Protein AF-A0AA37T6Z3-F1 (afdb_monomer_lite)

Secondary structure (DSSP, 8-state):
---HHHHHHHHHHHHT--THHHH-GGGS-HHHHHHHHHHHHHHHHHHT---HHHHHHHHHHHHHHHHHHTT-

Structure (mmCIF, N/CA/C/O backbone):
data_AF-A0AA37T6Z3-F1
#
_entry.id   AF-A0AA37T6Z3-F1
#
loop_
_atom_site.group_PDB
_atom_site.id
_atom_site.type_symbol
_atom_site.label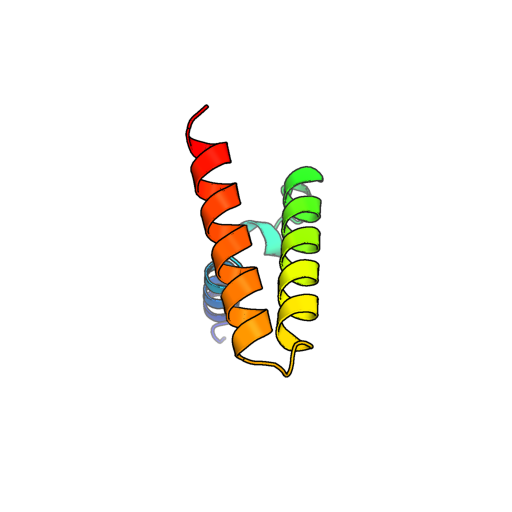_atom_id
_atom_site.label_alt_id
_atom_site.label_comp_id
_atom_site.label_asym_id
_atom_site.label_entity_id
_atom_site.label_seq_id
_atom_site.pdbx_PDB_ins_code
_atom_site.Cartn_x
_atom_site.Cartn_y
_atom_site.Cartn_z
_atom_site.occupancy
_atom_site.B_iso_or_equiv
_atom_site.auth_seq_id
_atom_site.auth_comp_id
_atom_site.auth_asym_id
_atom_site.auth_atom_id
_atom_site.pdbx_PDB_model_num
ATOM 1 N N . MET A 1 1 ? 10.369 0.597 31.898 1.00 45.19 1 MET A N 1
ATOM 2 C CA . MET A 1 1 ? 9.310 -0.139 31.173 1.00 45.19 1 MET A CA 1
ATOM 3 C C . MET A 1 1 ? 9.079 0.594 29.870 1.00 45.19 1 MET A C 1
ATOM 5 O O . MET A 1 1 ? 8.447 1.639 29.874 1.00 45.19 1 MET A O 1
ATOM 9 N N . ALA A 1 2 ? 9.753 0.149 28.815 1.00 53.41 2 ALA A N 1
ATOM 10 C CA . ALA A 1 2 ? 9.845 0.879 27.561 1.00 53.41 2 ALA A CA 1
ATOM 11 C C . ALA A 1 2 ? 8.585 0.664 26.705 1.00 53.41 2 ALA A C 1
ATOM 13 O O . ALA A 1 2 ? 8.154 -0.465 26.499 1.00 53.41 2 ALA A O 1
ATOM 14 N N . ASP A 1 3 ? 8.004 1.771 26.249 1.00 62.38 3 ASP A N 1
ATOM 15 C CA . ASP A 1 3 ? 7.957 2.127 24.823 1.00 62.38 3 ASP A CA 1
ATOM 16 C C . ASP A 1 3 ? 7.171 1.234 23.837 1.00 62.38 3 ASP A C 1
ATOM 18 O O . ASP A 1 3 ? 7.101 1.531 22.646 1.00 62.38 3 ASP A O 1
ATOM 22 N N . ASN A 1 4 ? 6.497 0.180 24.305 1.00 77.12 4 ASN A N 1
ATOM 23 C CA . ASN A 1 4 ? 5.677 -0.671 23.432 1.00 77.12 4 ASN A CA 1
ATOM 24 C C . ASN A 1 4 ? 4.501 0.099 22.818 1.00 77.12 4 ASN A C 1
ATOM 26 O O . ASN A 1 4 ? 4.172 -0.097 21.652 1.00 77.12 4 ASN A O 1
ATOM 30 N N . THR A 1 5 ? 3.900 1.022 23.572 1.00 79.88 5 THR A N 1
ATOM 31 C CA . THR A 1 5 ? 2.816 1.870 23.062 1.00 79.88 5 THR A CA 1
ATOM 32 C C . THR A 1 5 ? 3.305 2.783 21.941 1.00 79.88 5 THR A C 1
ATOM 34 O O . THR A 1 5 ? 2.616 2.941 20.940 1.00 79.88 5 THR A O 1
ATOM 37 N N . GLN A 1 6 ? 4.508 3.351 22.060 1.00 83.44 6 GLN A N 1
ATOM 38 C CA . GLN A 1 6 ? 5.052 4.257 21.047 1.00 83.44 6 GLN A CA 1
ATOM 39 C C . GLN A 1 6 ? 5.452 3.502 19.771 1.00 83.44 6 GLN A C 1
ATOM 41 O O . GLN A 1 6 ? 5.218 3.997 18.669 1.00 83.44 6 GLN A O 1
ATOM 46 N N . ALA A 1 7 ? 5.978 2.279 19.902 1.00 86.12 7 ALA A N 1
ATOM 47 C CA . ALA A 1 7 ? 6.224 1.395 18.764 1.00 86.12 7 ALA A CA 1
ATOM 48 C C . ALA A 1 7 ? 4.923 1.025 18.031 1.00 86.12 7 ALA A C 1
ATOM 50 O O . ALA A 1 7 ? 4.868 1.101 16.804 1.00 86.12 7 ALA A O 1
ATOM 51 N N . LEU A 1 8 ? 3.861 0.688 18.769 1.00 84.69 8 LEU A N 1
ATOM 52 C CA . LEU A 1 8 ? 2.558 0.367 18.183 1.00 84.69 8 LEU A CA 1
ATOM 53 C C . LEU A 1 8 ? 1.915 1.578 17.494 1.00 84.69 8 LEU A C 1
ATOM 55 O O . LEU A 1 8 ? 1.351 1.414 16.419 1.00 84.69 8 LEU A O 1
ATOM 59 N N . VAL A 1 9 ? 2.046 2.790 18.046 1.00 85.62 9 VAL A N 1
ATOM 60 C CA . VAL A 1 9 ? 1.567 4.029 17.396 1.00 85.62 9 VAL A CA 1
ATOM 61 C C . VAL A 1 9 ? 2.263 4.250 16.056 1.00 85.62 9 VAL A C 1
ATOM 63 O O . VAL A 1 9 ? 1.593 4.472 15.054 1.00 85.62 9 VAL A O 1
ATOM 66 N N . ARG A 1 10 ? 3.591 4.102 15.999 1.00 84.69 10 ARG A N 1
ATOM 67 C CA . ARG A 1 10 ? 4.340 4.240 14.737 1.00 84.69 10 ARG A CA 1
ATOM 68 C C . ARG A 1 10 ? 3.939 3.189 13.703 1.00 84.69 10 ARG A C 1
ATOM 70 O O . ARG A 1 10 ? 3.895 3.487 12.514 1.00 84.69 10 ARG A O 1
ATOM 77 N N . LEU A 1 11 ? 3.646 1.964 14.145 1.00 84.19 11 LEU A N 1
ATOM 78 C CA . LEU A 1 11 ? 3.123 0.913 13.271 1.00 84.19 11 LEU A CA 1
ATOM 79 C C . LEU A 1 11 ? 1.716 1.255 12.770 1.00 84.19 11 LEU A C 1
ATOM 81 O O . LEU A 1 11 ? 1.455 1.112 11.581 1.00 84.19 11 LEU A O 1
ATOM 85 N N . ALA A 1 12 ? 0.835 1.743 13.644 1.00 83.75 12 ALA A N 1
ATOM 86 C CA . ALA A 1 12 ? -0.520 2.162 13.297 1.00 83.75 12 ALA A CA 1
ATOM 87 C C . ALA A 1 12 ? -0.510 3.279 12.240 1.00 83.75 12 ALA A C 1
ATOM 89 O O . ALA A 1 12 ? -1.169 3.161 11.208 1.00 83.75 12 ALA A O 1
ATOM 90 N N . GLU A 1 13 ? 0.324 4.303 12.439 1.00 83.50 13 GLU A N 1
ATOM 91 C CA . GLU A 1 13 ? 0.527 5.400 11.487 1.00 83.50 13 GLU A CA 1
ATOM 92 C C . GLU A 1 13 ? 1.067 4.908 10.139 1.00 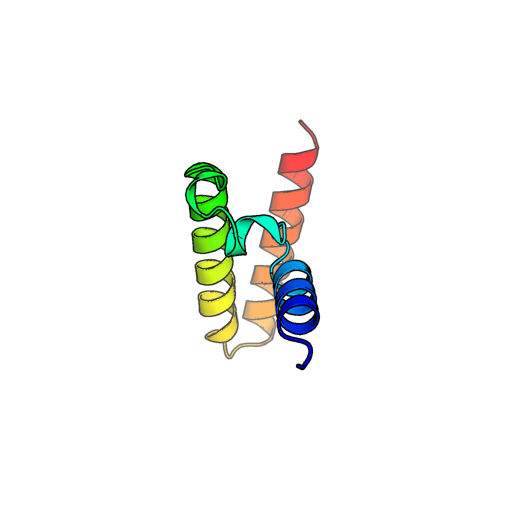83.50 13 GLU A C 1
ATOM 94 O O . GLU A 1 13 ? 0.545 5.287 9.092 1.00 83.50 13 GLU A O 1
ATOM 99 N N . ALA A 1 14 ? 2.078 4.034 10.147 1.00 78.88 14 ALA A N 1
ATOM 100 C CA . ALA A 1 14 ? 2.659 3.486 8.921 1.00 78.88 14 ALA A CA 1
ATOM 101 C C . ALA A 1 14 ? 1.667 2.617 8.130 1.00 78.88 14 ALA A C 1
ATOM 103 O O . ALA A 1 14 ? 1.712 2.588 6.900 1.00 78.88 14 ALA A O 1
ATOM 104 N N . LEU A 1 15 ? 0.780 1.914 8.834 1.00 77.50 15 LEU A N 1
ATOM 105 C CA . LEU A 1 15 ? -0.257 1.063 8.252 1.00 77.50 15 LEU A CA 1
ATOM 106 C C . LEU A 1 15 ? -1.540 1.835 7.907 1.00 77.50 15 LEU A C 1
ATOM 108 O O . LEU A 1 15 ? -2.418 1.277 7.254 1.00 77.50 15 LEU A O 1
ATOM 112 N N . GLY A 1 16 ? -1.660 3.099 8.328 1.00 75.56 16 GLY A N 1
ATOM 113 C CA . GLY A 1 16 ? -2.861 3.910 8.127 1.00 75.56 16 GLY A CA 1
ATOM 114 C C . GLY A 1 16 ? -4.082 3.398 8.897 1.00 75.56 16 GLY A C 1
ATOM 115 O O . GLY A 1 16 ? -5.209 3.597 8.448 1.00 75.56 16 GLY A O 1
ATOM 116 N N . ILE A 1 17 ? -3.870 2.725 10.031 1.00 75.88 17 ILE A N 1
ATOM 117 C CA . ILE A 1 17 ? -4.936 2.175 10.878 1.00 75.88 17 ILE A CA 1
ATOM 118 C C . ILE A 1 17 ? -4.964 2.875 12.241 1.00 75.88 17 ILE A C 1
ATOM 120 O O . ILE A 1 17 ? -3.924 3.324 12.719 1.00 75.88 17 ILE A O 1
ATOM 124 N N . PRO A 1 18 ? -6.130 2.962 12.902 1.00 79.12 18 PRO A N 1
ATOM 125 C CA . PRO A 1 18 ? -6.209 3.429 14.283 1.00 79.12 18 PRO A CA 1
ATOM 126 C C . PRO A 1 18 ? -5.416 2.512 15.227 1.00 79.12 18 PRO A C 1
ATOM 128 O O . PRO A 1 18 ? -5.429 1.290 15.074 1.00 79.12 18 PRO A O 1
ATOM 131 N N . ILE A 1 19 ? -4.754 3.082 16.240 1.00 83.12 19 ILE A N 1
ATOM 132 C CA . ILE A 1 19 ? -4.019 2.317 17.268 1.00 83.12 19 ILE A CA 1
ATOM 133 C C . ILE A 1 19 ? -4.949 1.367 18.037 1.00 83.12 19 ILE A C 1
ATOM 135 O O . ILE A 1 19 ? -4.542 0.304 18.512 1.00 83.12 19 ILE A O 1
ATOM 139 N N . GLU A 1 20 ? -6.230 1.719 18.103 1.00 77.88 20 GLU A N 1
ATOM 140 C CA . GLU A 1 20 ? -7.309 0.917 18.656 1.00 77.88 20 GLU A CA 1
ATOM 141 C C . GLU A 1 20 ? -7.448 -0.430 17.938 1.00 77.88 20 GLU A C 1
ATOM 143 O O . GLU A 1 20 ? -7.853 -1.392 18.578 1.00 77.88 20 GLU A O 1
ATOM 148 N N . ALA A 1 21 ? -7.018 -0.560 16.677 1.00 73.19 21 ALA A N 1
ATOM 149 C CA . ALA A 1 21 ? -6.996 -1.840 15.964 1.00 73.19 21 ALA A CA 1
ATOM 150 C C . ALA A 1 21 ? -6.091 -2.888 16.640 1.00 73.19 21 ALA A C 1
ATOM 152 O O . ALA A 1 21 ? -6.350 -4.085 16.536 1.00 73.19 21 ALA A O 1
ATOM 153 N N . PHE A 1 22 ? -5.059 -2.456 17.374 1.00 76.25 22 PHE A N 1
ATOM 154 C CA . PHE A 1 22 ? -4.184 -3.351 18.139 1.00 76.25 22 PHE A CA 1
ATOM 155 C C . PHE A 1 22 ? -4.738 -3.705 19.522 1.00 76.25 22 PHE A C 1
ATOM 157 O O . PHE A 1 22 ? -4.326 -4.703 20.107 1.00 76.25 22 PHE A O 1
ATOM 164 N N . THR A 1 23 ? -5.639 -2.882 20.069 1.00 77.25 23 THR A N 1
ATOM 165 C CA . THR A 1 23 ? -6.153 -3.037 21.444 1.00 77.25 23 THR A CA 1
ATOM 166 C C . THR A 1 23 ? -7.597 -3.529 21.502 1.00 77.25 23 THR A C 1
ATOM 168 O O . THR A 1 23 ? -8.013 -4.049 22.534 1.00 77.25 23 THR A O 1
ATOM 171 N N . ARG A 1 24 ? -8.350 -3.371 20.410 1.00 69.75 24 ARG A N 1
ATOM 172 C CA . ARG A 1 24 ? -9.759 -3.743 20.237 1.00 69.75 24 ARG A CA 1
ATOM 173 C C . ARG A 1 24 ? -9.960 -4.326 18.833 1.00 69.75 24 ARG A C 1
ATOM 175 O O . ARG A 1 24 ? -10.548 -3.664 17.975 1.00 69.75 24 ARG A O 1
ATOM 182 N N . PRO A 1 25 ? -9.451 -5.538 18.564 1.00 61.47 25 PRO A N 1
ATOM 183 C CA . PRO A 1 25 ? -9.578 -6.172 17.252 1.00 61.47 25 PRO A CA 1
ATOM 184 C C . PRO A 1 25 ? -11.042 -6.325 16.802 1.00 61.47 25 PRO A C 1
ATOM 186 O O . PRO A 1 25 ? -11.329 -6.243 15.612 1.00 61.47 25 PRO A O 1
ATOM 189 N N . GLU A 1 26 ? -11.985 -6.447 17.737 1.00 65.81 26 GLU A N 1
ATOM 190 C CA . GLU A 1 26 ? -13.433 -6.458 17.492 1.00 65.81 26 GLU A CA 1
ATOM 191 C C . GLU A 1 26 ? -14.031 -5.117 17.023 1.00 65.81 26 GLU A C 1
ATOM 193 O O . GLU A 1 26 ? -15.150 -5.098 16.514 1.00 65.81 26 GLU A O 1
ATOM 198 N N . ALA A 1 27 ? -13.315 -3.998 17.179 1.00 59.41 27 ALA A N 1
ATOM 199 C CA . ALA A 1 27 ? -13.753 -2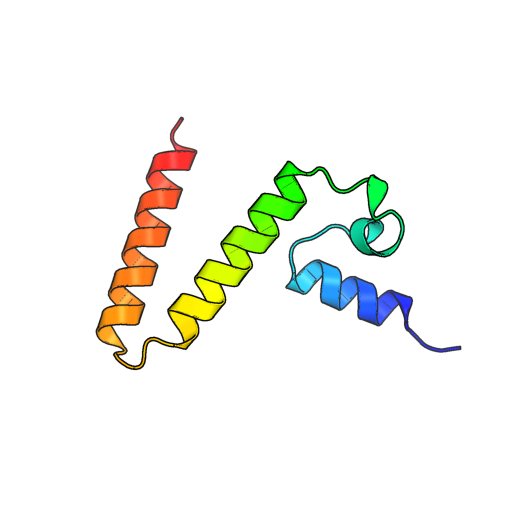.681 16.709 1.00 59.41 27 ALA A CA 1
ATOM 200 C C . ALA A 1 27 ? -13.397 -2.421 15.235 1.00 59.41 27 ALA A C 1
ATOM 202 O O . ALA A 1 27 ? -13.891 -1.457 14.648 1.00 59.41 27 ALA A O 1
ATOM 203 N N . VAL A 1 28 ? -12.550 -3.264 14.637 1.00 64.31 28 VAL A N 1
ATOM 204 C CA . VAL A 1 28 ? -12.209 -3.179 13.216 1.00 64.31 28 VAL A CA 1
ATOM 205 C C . VAL A 1 28 ? -13.331 -3.842 12.427 1.00 64.31 28 VAL A C 1
ATOM 207 O O . VAL A 1 28 ? -13.603 -5.033 12.591 1.00 64.31 28 VAL A O 1
ATOM 210 N N . SER A 1 29 ? -14.018 -3.080 11.576 1.00 72.06 29 SER A N 1
ATOM 211 C CA . SER A 1 29 ? -15.096 -3.653 10.769 1.00 72.06 29 SER A CA 1
ATOM 212 C C . SER A 1 29 ? -14.531 -4.679 9.779 1.00 72.06 29 SER A C 1
ATOM 214 O O . SER A 1 29 ? -13.398 -4.557 9.305 1.00 72.06 29 SER A O 1
ATOM 216 N N . GLY A 1 30 ? -15.329 -5.687 9.409 1.00 73.12 30 GLY A N 1
ATOM 217 C CA . GLY A 1 30 ? -14.926 -6.647 8.372 1.00 73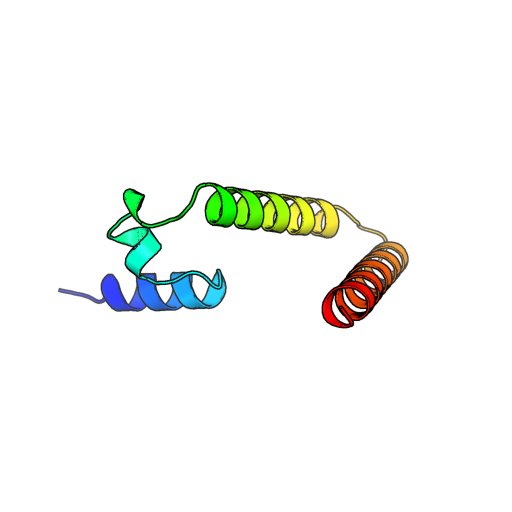.12 30 GLY A CA 1
ATOM 218 C C . GLY A 1 30 ? -14.550 -5.967 7.046 1.00 73.12 30 GLY A C 1
ATOM 219 O O . GLY A 1 30 ? -13.684 -6.452 6.321 1.00 73.12 30 GLY A O 1
ATOM 220 N N . GLU A 1 31 ? -15.141 -4.805 6.767 1.00 77.69 31 GLU A N 1
ATOM 221 C CA . GLU A 1 31 ? -14.820 -3.959 5.617 1.00 77.69 31 GLU A CA 1
ATOM 222 C C . GLU A 1 31 ? -13.419 -3.338 5.723 1.00 77.69 31 GLU A C 1
ATOM 224 O O . GLU A 1 31 ? -12.643 -3.433 4.777 1.00 77.69 31 GLU A O 1
ATOM 229 N N . GLN A 1 32 ? -13.040 -2.803 6.889 1.00 75.94 32 GLN A N 1
ATOM 230 C CA . GLN A 1 32 ? -11.686 -2.286 7.128 1.00 75.94 32 GLN A CA 1
ATOM 231 C C . GLN A 1 32 ? -10.627 -3.390 7.009 1.00 75.94 32 GLN A C 1
ATOM 233 O O . GLN A 1 32 ? -9.585 -3.183 6.390 1.00 75.94 32 GLN A O 1
ATOM 238 N N . ILE A 1 33 ? -10.901 -4.586 7.544 1.00 78.38 33 ILE A N 1
ATOM 239 C CA . ILE A 1 33 ? -10.004 -5.744 7.390 1.00 78.38 33 ILE A CA 1
ATOM 240 C C . ILE A 1 33 ? -9.858 -6.111 5.911 1.00 78.38 33 ILE A C 1
ATOM 242 O O . ILE A 1 33 ? -8.749 -6.370 5.445 1.00 78.38 33 ILE A O 1
ATOM 246 N N . THR A 1 34 ? -10.964 -6.122 5.169 1.00 80.62 34 THR A N 1
ATOM 247 C CA . THR A 1 34 ? -10.959 -6.433 3.734 1.00 80.62 34 THR A CA 1
ATOM 248 C C . THR A 1 34 ? -10.126 -5.413 2.963 1.00 80.62 34 THR A C 1
ATOM 250 O O . THR A 1 34 ? -9.213 -5.804 2.241 1.00 80.62 34 THR A O 1
ATOM 253 N N . GLN A 1 35 ? -10.332 -4.118 3.210 1.00 83.94 35 GLN A N 1
ATOM 254 C CA . GLN A 1 35 ? -9.565 -3.042 2.583 1.00 83.94 35 GLN A CA 1
ATOM 255 C C . GLN A 1 35 ? -8.056 -3.150 2.866 1.00 83.94 35 GLN A C 1
ATOM 257 O O . GLN A 1 3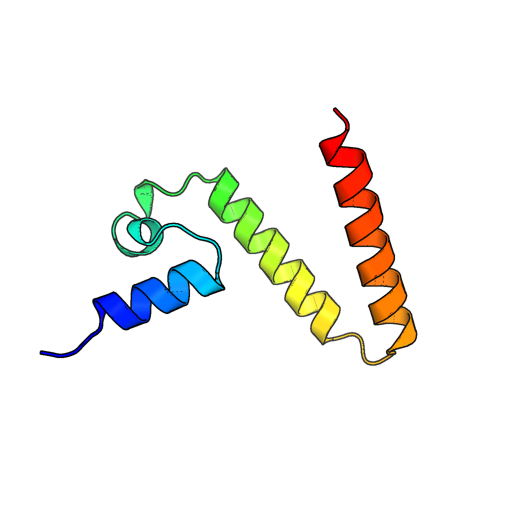5 ? -7.231 -2.932 1.974 1.00 83.94 35 GLN A O 1
ATOM 262 N N . LEU A 1 36 ? -7.672 -3.508 4.095 1.00 81.62 36 LEU A N 1
ATOM 263 C CA . LEU A 1 36 ? -6.266 -3.717 4.453 1.00 81.62 36 LEU A CA 1
ATOM 264 C C . LEU A 1 36 ? -5.662 -4.914 3.717 1.00 81.62 36 LEU A C 1
ATOM 266 O O . LEU A 1 36 ? -4.535 -4.820 3.229 1.00 81.62 36 LEU A O 1
ATOM 270 N N . ARG A 1 37 ? -6.408 -6.019 3.594 1.00 82.12 37 ARG A N 1
ATOM 271 C CA . ARG A 1 37 ? -5.965 -7.200 2.837 1.00 82.12 37 ARG A CA 1
ATOM 272 C C . ARG A 1 37 ? -5.781 -6.878 1.357 1.00 82.12 37 ARG A C 1
ATOM 274 O O . ARG A 1 37 ? -4.722 -7.173 0.815 1.00 82.12 37 ARG A O 1
ATOM 281 N N . GLU A 1 38 ? -6.743 -6.199 0.739 1.00 86.69 38 GLU A N 1
ATOM 282 C CA . GLU A 1 38 ? -6.653 -5.768 -0.663 1.00 86.69 38 GLU A CA 1
ATOM 283 C C . GLU A 1 38 ? -5.459 -4.829 -0.898 1.00 86.69 38 GLU A C 1
ATOM 285 O O . GLU A 1 38 ? -4.743 -4.939 -1.895 1.00 86.69 38 GLU A O 1
ATOM 290 N N . THR A 1 39 ? -5.190 -3.930 0.052 1.00 89.06 39 THR A N 1
ATOM 291 C CA . THR A 1 39 ? -4.029 -3.031 -0.007 1.00 89.06 39 THR A CA 1
ATOM 292 C C . THR A 1 39 ? -2.711 -3.803 0.091 1.00 89.06 39 THR A C 1
ATOM 294 O O . THR A 1 39 ? -1.777 -3.530 -0.667 1.00 89.06 39 THR A O 1
ATOM 297 N N . ALA A 1 40 ? -2.622 -4.784 0.993 1.00 84.06 40 ALA A N 1
ATOM 298 C CA . ALA A 1 40 ? -1.440 -5.630 1.138 1.00 84.06 40 ALA A CA 1
ATOM 299 C C . ALA A 1 40 ? -1.177 -6.463 -0.128 1.00 84.06 40 ALA A C 1
ATOM 301 O O . ALA A 1 40 ? -0.046 -6.499 -0.615 1.00 84.06 40 ALA A O 1
ATOM 302 N N . GLU A 1 41 ? -2.221 -7.052 -0.715 1.00 90.44 41 GLU A N 1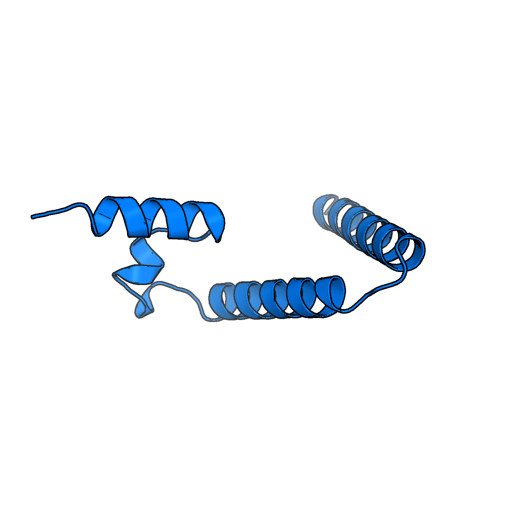
ATOM 303 C CA . GLU A 1 41 ? -2.130 -7.795 -1.977 1.00 90.44 41 GLU A CA 1
ATOM 304 C C . GLU A 1 41 ? -1.611 -6.913 -3.123 1.00 90.44 41 GLU A C 1
ATOM 306 O O . GLU A 1 41 ? -0.739 -7.333 -3.891 1.00 90.44 41 GLU A O 1
ATOM 311 N N . LEU A 1 42 ? -2.074 -5.660 -3.206 1.00 91.88 42 LEU A N 1
ATOM 312 C CA . LEU A 1 42 ? -1.593 -4.696 -4.198 1.00 91.88 42 LEU A CA 1
ATOM 313 C C . LEU A 1 42 ? -0.097 -4.385 -4.021 1.00 91.88 42 LEU A C 1
ATOM 315 O O . LEU A 1 42 ? 0.644 -4.333 -5.008 1.00 91.88 42 LEU A O 1
ATOM 319 N N . LEU A 1 43 ? 0.355 -4.183 -2.779 1.00 91.12 43 LEU A N 1
ATOM 320 C CA . LEU A 1 43 ? 1.761 -3.908 -2.462 1.00 91.12 43 LEU A CA 1
ATOM 321 C C . LEU A 1 43 ? 2.660 -5.099 -2.800 1.00 91.12 43 LEU A C 1
ATOM 323 O O . LEU A 1 43 ? 3.701 -4.918 -3.439 1.00 91.12 43 LEU A O 1
ATOM 327 N N . GLU A 1 44 ? 2.251 -6.311 -2.429 1.00 91.69 44 GLU A N 1
ATOM 328 C CA . GLU A 1 44 ? 2.981 -7.533 -2.765 1.00 91.69 44 GLU A CA 1
ATOM 329 C C . GLU A 1 44 ? 3.095 -7.737 -4.277 1.00 91.69 44 GLU A C 1
ATOM 331 O O . GLU A 1 44 ? 4.177 -8.040 -4.789 1.00 91.69 44 GLU A O 1
ATOM 336 N N . ALA A 1 45 ? 1.993 -7.558 -5.008 1.00 93.31 45 ALA A N 1
ATOM 337 C CA . ALA A 1 45 ? 1.987 -7.680 -6.459 1.00 93.31 45 ALA A CA 1
ATOM 338 C C . ALA A 1 45 ? 2.916 -6.644 -7.102 1.00 93.31 45 ALA A C 1
ATOM 340 O O . ALA A 1 45 ? 3.712 -6.993 -7.972 1.00 93.31 45 ALA A O 1
ATOM 341 N N . TRP A 1 46 ? 2.871 -5.387 -6.648 1.00 94.44 46 TRP A N 1
ATOM 342 C CA . TRP A 1 46 ? 3.738 -4.323 -7.153 1.00 94.44 46 TRP A CA 1
ATOM 343 C C . TRP A 1 46 ? 5.224 -4.596 -6.893 1.00 94.44 46 TRP A C 1
ATOM 345 O O . TRP A 1 46 ? 6.052 -4.355 -7.776 1.00 94.44 46 TRP A O 1
ATOM 355 N N . ALA A 1 47 ? 5.568 -5.119 -5.711 1.00 93.12 47 ALA A N 1
ATOM 356 C CA . ALA A 1 47 ? 6.947 -5.416 -5.324 1.00 93.12 47 ALA A CA 1
ATOM 357 C C . ALA A 1 47 ? 7.594 -6.509 -6.190 1.00 93.12 47 ALA A C 1
ATOM 359 O O . ALA A 1 47 ? 8.803 -6.472 -6.405 1.00 93.12 47 ALA A O 1
ATOM 360 N N . ARG A 1 48 ? 6.796 -7.439 -6.731 1.00 97.00 48 ARG A N 1
ATOM 361 C CA . ARG A 1 48 ? 7.255 -8.513 -7.632 1.00 97.00 48 ARG A CA 1
ATOM 362 C C . ARG A 1 48 ? 7.471 -8.057 -9.085 1.00 97.00 48 ARG A C 1
ATOM 364 O O . ARG A 1 48 ? 7.915 -8.850 -9.909 1.00 97.00 48 ARG A O 1
ATOM 371 N N . ILE A 1 49 ? 7.153 -6.808 -9.435 1.00 96.25 49 ILE A N 1
ATOM 372 C CA . ILE A 1 49 ? 7.341 -6.292 -10.798 1.00 96.25 49 ILE A CA 1
ATOM 373 C C . ILE A 1 49 ? 8.771 -5.760 -10.967 1.00 96.25 49 ILE A C 1
ATOM 375 O O . ILE A 1 49 ? 9.080 -4.627 -10.585 1.00 96.25 49 ILE A O 1
ATOM 379 N N . ASP A 1 50 ? 9.629 -6.525 -11.635 1.00 96.50 50 ASP A N 1
ATOM 380 C CA . ASP A 1 50 ? 11.011 -6.104 -11.902 1.00 96.50 50 ASP A CA 1
ATOM 381 C C . ASP A 1 50 ? 11.093 -4.939 -12.902 1.00 96.50 50 ASP A C 1
ATOM 383 O O . ASP A 1 50 ? 11.847 -3.977 -12.697 1.00 96.50 50 ASP A O 1
ATOM 387 N N . ASP A 1 51 ? 10.249 -4.959 -13.941 1.00 97.62 51 ASP A N 1
ATOM 388 C CA . ASP A 1 51 ? 10.196 -3.913 -14.965 1.00 97.62 51 ASP A CA 1
ATOM 389 C C . ASP A 1 51 ? 9.749 -2.561 -14.373 1.00 97.62 51 ASP A C 1
ATOM 391 O O . ASP A 1 51 ? 8.599 -2.340 -13.974 1.00 97.62 51 ASP A O 1
ATOM 395 N N . LYS A 1 52 ? 10.677 -1.598 -14.374 1.00 95.50 52 LYS A N 1
ATOM 396 C CA . LYS A 1 52 ? 10.447 -0.222 -13.911 1.00 95.50 52 LYS A CA 1
ATOM 397 C C . LYS A 1 52 ? 9.326 0.482 -14.684 1.00 95.50 52 LYS A C 1
ATOM 399 O O . LYS A 1 52 ? 8.590 1.278 -14.096 1.00 95.50 52 LYS A O 1
ATOM 404 N N . GLN A 1 53 ? 9.185 0.223 -15.984 1.00 96.62 53 GLN A N 1
ATOM 405 C CA . GLN A 1 53 ? 8.128 0.823 -16.801 1.00 96.62 53 GLN A CA 1
ATOM 406 C C . GLN A 1 53 ? 6.766 0.212 -16.470 1.00 96.62 53 GLN A C 1
ATOM 408 O O . GLN A 1 53 ? 5.787 0.950 -16.338 1.00 96.62 53 GLN A O 1
ATOM 413 N N . ALA A 1 54 ? 6.695 -1.103 -16.252 1.00 96.00 54 ALA A N 1
ATOM 414 C CA . ALA A 1 54 ? 5.481 -1.762 -15.773 1.00 96.00 54 ALA A CA 1
ATOM 415 C C . ALA A 1 54 ? 5.025 -1.217 -14.410 1.00 96.00 54 ALA A C 1
ATOM 417 O O . ALA A 1 54 ? 3.854 -0.857 -14.267 1.00 96.00 54 ALA A O 1
ATOM 418 N N . ARG A 1 55 ? 5.941 -1.027 -13.447 1.00 96.81 55 ARG A N 1
ATOM 419 C CA . ARG A 1 55 ? 5.618 -0.383 -12.156 1.00 96.81 55 ARG A CA 1
ATOM 420 C C . ARG A 1 55 ? 5.058 1.028 -12.318 1.00 96.81 55 ARG A C 1
ATOM 422 O O . ARG A 1 55 ? 4.085 1.380 -11.651 1.00 96.81 55 ARG A O 1
ATOM 429 N N . ARG A 1 56 ? 5.631 1.833 -13.220 1.00 95.88 56 ARG A N 1
ATOM 430 C CA . ARG A 1 56 ? 5.131 3.186 -13.534 1.00 95.88 56 ARG A CA 1
ATOM 431 C C . ARG A 1 56 ? 3.723 3.167 -14.123 1.00 95.88 56 ARG A C 1
ATOM 433 O O . ARG A 1 56 ? 2.892 3.968 -13.699 1.00 95.88 56 ARG A O 1
ATOM 440 N N . ARG A 1 57 ? 3.440 2.253 -15.055 1.00 96.62 57 ARG A N 1
ATOM 441 C CA . ARG A 1 57 ? 2.093 2.087 -15.629 1.00 96.62 57 ARG A CA 1
ATOM 442 C C . ARG A 1 57 ? 1.078 1.665 -14.569 1.00 96.62 57 ARG A C 1
ATOM 444 O O . ARG A 1 57 ? 0.009 2.262 -14.503 1.00 96.62 57 ARG A O 1
ATOM 451 N N . CYS A 1 58 ? 1.438 0.715 -13.703 1.00 96.56 58 CYS A N 1
ATOM 452 C CA . CYS A 1 58 ? 0.596 0.285 -12.584 1.00 96.56 58 CYS A CA 1
ATOM 453 C C . CYS A 1 58 ? 0.236 1.464 -11.662 1.00 96.56 58 CYS A C 1
ATOM 455 O O . CYS A 1 58 ? -0.940 1.745 -11.440 1.00 96.56 58 CYS A O 1
ATOM 457 N N . LEU A 1 59 ? 1.232 2.242 -11.223 1.00 94.81 59 LEU A N 1
ATOM 458 C CA . LEU A 1 59 ? 0.994 3.431 -10.394 1.00 94.81 59 LEU A CA 1
ATOM 459 C C . LEU A 1 59 ? 0.105 4.472 -11.089 1.00 94.81 59 LEU A C 1
ATOM 461 O O . LEU A 1 59 ? -0.760 5.071 -10.452 1.00 94.81 59 LEU A O 1
ATOM 465 N N . SER A 1 60 ? 0.304 4.703 -12.389 1.00 96.44 60 SER A N 1
ATOM 466 C CA . SER A 1 60 ? -0.528 5.632 -13.163 1.00 96.44 60 SER A CA 1
ATOM 467 C C . SER A 1 60 ? -1.986 5.175 -13.230 1.00 96.44 60 SER A C 1
ATOM 469 O O . SER A 1 60 ? -2.892 5.995 -13.055 1.00 96.44 60 SER A O 1
ATOM 471 N N . TYR A 1 61 ? -2.217 3.874 -13.416 1.00 95.06 61 TYR A N 1
ATOM 472 C CA . TYR A 1 61 ? -3.555 3.292 -13.409 1.00 95.06 61 TYR A CA 1
ATOM 473 C C . TYR A 1 61 ? -4.253 3.489 -12.058 1.00 95.06 61 TYR A C 1
ATOM 475 O O . TYR A 1 61 ? -5.354 4.040 -12.028 1.00 95.06 61 TYR A O 1
ATOM 483 N N . VAL A 1 62 ? -3.595 3.124 -10.950 1.00 93.69 62 VAL A N 1
ATOM 484 C CA . VAL A 1 62 ? -4.153 3.252 -9.590 1.00 93.69 62 VAL A CA 1
ATOM 485 C C . VAL A 1 62 ? -4.516 4.707 -9.280 1.00 93.69 62 VAL A C 1
ATOM 487 O O . VAL A 1 62 ? -5.630 4.984 -8.840 1.00 93.69 62 VAL A O 1
ATOM 490 N N . LYS A 1 63 ? -3.630 5.662 -9.600 1.00 93.69 63 LYS A N 1
ATOM 491 C CA . LYS A 1 63 ? -3.906 7.102 -9.430 1.00 93.69 63 LYS A CA 1
ATOM 492 C C . LYS A 1 63 ? -5.130 7.557 -10.222 1.00 93.69 63 LYS A C 1
ATOM 494 O O . LYS A 1 63 ? -5.985 8.259 -9.689 1.00 93.69 63 LYS A O 1
ATOM 499 N N . SER A 1 64 ? -5.227 7.133 -11.480 1.00 94.31 64 SER A N 1
ATOM 500 C CA . SER A 1 64 ? -6.349 7.500 -12.350 1.00 94.31 64 SER A CA 1
ATOM 501 C C . SER A 1 64 ? -7.670 6.902 -11.851 1.00 94.31 64 SER A C 1
ATOM 503 O O . SER A 1 64 ? -8.713 7.548 -11.928 1.00 94.31 64 SER A O 1
ATOM 505 N N . ALA A 1 65 ? -7.644 5.672 -11.332 1.00 93.50 65 ALA A N 1
ATOM 506 C CA . ALA A 1 65 ? -8.812 5.025 -10.740 1.00 93.50 65 ALA A CA 1
ATOM 507 C C . ALA A 1 65 ? -9.285 5.743 -9.465 1.00 93.50 65 ALA A C 1
ATOM 509 O O . ALA A 1 65 ? -10.483 5.990 -9.318 1.00 93.50 65 ALA A O 1
ATOM 510 N N . ALA A 1 66 ? -8.357 6.152 -8.596 1.00 90.62 66 ALA A N 1
ATOM 511 C CA . ALA A 1 66 ? -8.671 6.912 -7.387 1.00 90.62 66 ALA A CA 1
ATOM 512 C C . ALA A 1 66 ? -9.338 8.262 -7.708 1.00 90.62 66 ALA A C 1
ATOM 514 O O . ALA A 1 66 ? -10.369 8.597 -7.129 1.00 90.62 66 ALA A O 1
ATOM 515 N N . GLN A 1 67 ? -8.818 8.999 -8.696 1.00 90.75 67 GLN A N 1
ATOM 516 C CA . GLN A 1 67 ? -9.389 10.284 -9.126 1.00 90.75 67 GLN A CA 1
ATOM 517 C C . GLN A 1 67 ? -10.827 10.159 -9.649 1.00 90.75 67 GLN A C 1
ATOM 519 O O . GLN A 1 67 ? -11.676 10.993 -9.335 1.00 90.75 67 GLN A O 1
ATOM 524 N N . ARG A 1 68 ? -11.124 9.101 -10.418 1.00 90.75 68 ARG A N 1
ATOM 525 C CA . ARG A 1 68 ? -12.488 8.837 -10.911 1.00 90.75 68 ARG A CA 1
ATOM 526 C C . ARG A 1 68 ? -13.458 8.468 -9.792 1.00 90.75 68 ARG A C 1
ATOM 528 O O . ARG A 1 68 ? -14.634 8.797 -9.883 1.00 90.75 68 ARG A O 1
ATOM 535 N N . SER A 1 69 ? -12.968 7.783 -8.763 1.00 76.06 69 SER A N 1
ATOM 536 C CA . SER A 1 69 ? -13.799 7.288 -7.662 1.00 76.06 69 SER A CA 1
ATOM 537 C C . SER A 1 69 ? -14.156 8.390 -6.660 1.00 76.06 69 SER A C 1
ATOM 539 O O . SER A 1 69 ? -15.254 8.371 -6.123 1.00 76.06 69 SER A O 1
ATOM 541 N N . GLY A 1 70 ? -13.278 9.381 -6.461 1.00 59.91 70 GLY A N 1
ATOM 542 C CA . GLY A 1 70 ? -13.527 10.541 -5.590 1.00 59.91 70 GLY A CA 1
ATOM 543 C C . GLY A 1 70 ? -14.323 11.688 -6.228 1.00 59.91 70 GLY A C 1
ATOM 544 O O . GLY A 1 70 ? -14.481 12.727 -5.600 1.00 59.91 70 GLY A O 1
ATOM 545 N N . SER A 1 71 ? -14.787 11.531 -7.473 1.00 55.25 71 SER A N 1
ATOM 546 C CA . SER A 1 71 ? -15.615 12.523 -8.187 1.00 55.25 71 SER A CA 1
ATOM 547 C C . SER A 1 71 ? -17.113 12.171 -8.174 1.00 55.25 71 SER A C 1
ATOM 549 O O . SER A 1 71 ? -17.858 12.641 -9.035 1.00 55.25 71 SER A O 1
ATOM 551 N N . ARG A 1 72 ? -17.546 11.306 -7.251 1.00 43.75 72 ARG A N 1
ATOM 552 C CA . ARG A 1 72 ? -18.951 10.948 -7.014 1.00 43.75 72 ARG A CA 1
ATOM 553 C C . ARG A 1 72 ? -19.400 11.412 -5.642 1.00 43.75 72 ARG A C 1
ATOM 555 O O . ARG A 1 72 ? -18.575 11.314 -4.710 1.00 43.75 72 ARG A O 1
#

Organism: NCBI:txid374432

Sequence (72 aa):
MADNTQALVRLAEALGIPIEAFTRPEAVSGEQITQLRETAELLEAWARIDDKQARRRCLSYVKSAAQRSGSR

Foldseek 3Di:
DDDPLVVLVVVCVVLVHDSVCVVCVVVQDPVNVVVSVVVVVLVVVLVPDPDPVVNVVSVVVVVVVVVVVVVD

Radius of gyration: 16.08 Å; chains: 1; bounding box: 30×21×48 Å

pLDDT: mean 82.37, std 12.9, range [43.75, 97.62]